Protein AF-A0A6M3MAX3-F1 (afdb_monomer_lite)

Foldseek 3Di:
DDDDLVVLLVLLLVCLVVDPFDKPVVSCVVSVNDPVVSVVVSVVVCVVVQQWDWAFDPPDVVDGIITIGGDD

Secondary structure (DSSP, 8-state):
-PPPHHHHHHHHHHHHHHHSSEEHHHHHHHTTS--HHHHHHHHHHHHHTTSEEEEEEEEETTEEEEEEEE--

Radius of gyration: 12.0 Å; chains: 1; bounding box: 23×27×40 Å

pLDDT: mean 75.98, std 10.25, range [41.78, 88.88]

Organism: NCBI:txid1070528

Sequence (72 aa):
MGRTKEELKKDILKELQEKSPIVLSRLFSMARKPKWNIFEQILSELEDEGKIEIKPHRIRPGSREVWLRIRR

Structure (mmCIF, N/CA/C/O backbone):
data_AF-A0A6M3MAX3-F1
#
_entry.id   AF-A0A6M3MAX3-F1
#
loop_
_atom_site.group_PDB
_atom_site.id
_atom_site.type_symbol
_atom_site.label_atom_id
_atom_site.label_alt_id
_atom_site.label_comp_id
_atom_site.label_asym_id
_atom_site.label_entity_id
_atom_site.label_seq_id
_atom_site.pdbx_PDB_ins_code
_atom_site.Cartn_x
_atom_site.Cartn_y
_atom_site.Cartn_z
_atom_site.occupancy
_atom_site.B_iso_or_equiv
_atom_site.auth_seq_id
_atom_site.auth_comp_id
_atom_site.auth_asym_id
_atom_site.auth_atom_id
_atom_site.pdbx_PDB_model_num
ATOM 1 N N . MET A 1 1 ? 9.693 -13.817 17.650 1.00 41.78 1 MET A N 1
ATOM 2 C CA . MET A 1 1 ? 8.560 -12.866 17.611 1.00 41.78 1 MET A CA 1
ATOM 3 C C . MET A 1 1 ? 8.751 -11.966 16.397 1.00 41.78 1 MET A C 1
ATOM 5 O O . MET A 1 1 ? 9.665 -11.154 16.403 1.00 41.78 1 MET A O 1
ATOM 9 N N . GLY A 1 2 ? 8.025 -12.219 15.305 1.00 49.41 2 GLY A N 1
ATOM 10 C CA . GLY A 1 2 ? 8.153 -11.457 14.054 1.00 49.41 2 GLY A CA 1
ATOM 11 C C . GLY A 1 2 ? 7.230 -10.239 14.051 1.00 49.41 2 GLY A C 1
ATOM 12 O O . GLY A 1 2 ? 6.124 -10.339 14.574 1.00 49.41 2 GLY A O 1
ATOM 13 N N . ARG A 1 3 ? 7.686 -9.113 13.481 1.00 57.50 3 ARG A N 1
ATOM 14 C CA . ARG A 1 3 ? 6.895 -7.877 13.323 1.00 57.50 3 ARG A CA 1
ATOM 15 C C . ARG A 1 3 ? 5.540 -8.177 12.682 1.00 57.50 3 ARG A C 1
ATOM 17 O O . ARG A 1 3 ? 5.477 -8.878 11.670 1.00 57.50 3 ARG A O 1
ATOM 24 N N . THR A 1 4 ? 4.474 -7.654 13.271 1.00 74.56 4 THR A N 1
ATOM 25 C CA . THR A 1 4 ? 3.095 -7.929 12.854 1.00 74.56 4 THR A CA 1
ATOM 26 C C . THR A 1 4 ? 2.759 -7.146 11.582 1.00 74.56 4 THR A C 1
ATOM 28 O O . THR A 1 4 ? 3.235 -6.027 11.390 1.00 74.56 4 THR A O 1
ATOM 31 N N . LYS A 1 5 ? 1.890 -7.700 10.723 1.00 76.06 5 LYS A N 1
ATOM 32 C CA . LYS A 1 5 ? 1.327 -7.036 9.522 1.00 76.06 5 LYS A CA 1
ATOM 33 C C . LYS A 1 5 ? 0.844 -5.603 9.812 1.00 76.06 5 LYS A C 1
ATOM 35 O O . LYS A 1 5 ? 0.958 -4.715 8.973 1.00 76.06 5 LYS A O 1
ATOM 40 N N . GLU A 1 6 ? 0.358 -5.384 11.028 1.00 80.31 6 GLU A N 1
ATOM 41 C CA . GLU A 1 6 ? -0.167 -4.115 11.520 1.00 80.31 6 GLU A CA 1
ATOM 42 C C . GLU A 1 6 ? 0.896 -3.017 11.715 1.00 80.31 6 GLU A C 1
ATOM 44 O O . GLU A 1 6 ? 0.633 -1.860 11.392 1.00 80.31 6 GLU A O 1
ATOM 49 N N . GLU A 1 7 ? 2.111 -3.353 12.172 1.00 81.31 7 GLU A N 1
ATOM 50 C CA . GLU A 1 7 ? 3.215 -2.379 12.254 1.00 81.31 7 GLU A CA 1
ATOM 51 C C . GLU A 1 7 ? 3.614 -1.911 10.855 1.00 81.31 7 GLU A C 1
ATOM 53 O O . GLU A 1 7 ? 3.728 -0.716 10.598 1.00 81.31 7 GLU A O 1
ATOM 58 N N . LEU A 1 8 ? 3.725 -2.860 9.921 1.00 81.19 8 LEU A N 1
ATOM 59 C CA . LEU A 1 8 ? 4.073 -2.568 8.535 1.00 81.19 8 LEU A CA 1
ATOM 60 C C . LEU A 1 8 ? 3.028 -1.655 7.872 1.00 81.19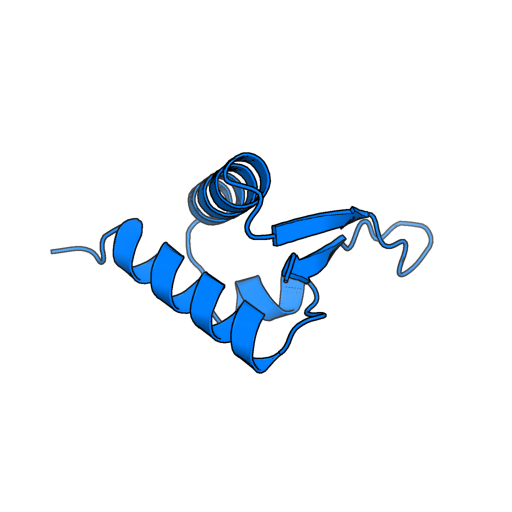 8 LEU A C 1
ATOM 62 O O . LEU A 1 8 ? 3.383 -0.729 7.146 1.00 81.19 8 LEU A O 1
ATOM 66 N N . LYS A 1 9 ? 1.740 -1.887 8.162 1.00 84.44 9 LYS A N 1
ATOM 67 C CA . LYS A 1 9 ? 0.628 -1.039 7.710 1.00 84.44 9 LYS A CA 1
ATOM 68 C C . LYS A 1 9 ? 0.754 0.392 8.237 1.00 84.44 9 LYS A C 1
ATOM 70 O O . LYS A 1 9 ? 0.544 1.331 7.471 1.00 84.44 9 LYS A O 1
ATOM 75 N N . LYS A 1 10 ? 1.140 0.570 9.505 1.00 84.88 10 LYS A N 1
ATOM 76 C CA . LYS A 1 10 ? 1.374 1.897 10.102 1.00 84.88 10 LYS A CA 1
ATOM 77 C C . LYS A 1 10 ? 2.575 2.611 9.479 1.00 84.88 10 LYS A C 1
ATOM 79 O O . LYS A 1 10 ? 2.440 3.781 9.134 1.00 84.88 10 LYS A O 1
ATOM 84 N N . ASP A 1 11 ? 3.701 1.924 9.289 1.00 84.81 11 ASP A N 1
ATOM 85 C CA . ASP A 1 11 ? 4.890 2.490 8.630 1.00 84.81 11 ASP A CA 1
ATOM 86 C C . ASP A 1 11 ? 4.577 2.955 7.198 1.00 84.81 11 ASP A C 1
ATOM 88 O O . ASP A 1 11 ? 4.903 4.078 6.817 1.00 84.81 11 ASP A O 1
ATOM 92 N N . ILE A 1 12 ? 3.882 2.121 6.418 1.00 83.25 12 ILE A N 1
ATOM 93 C CA . ILE A 1 12 ? 3.464 2.448 5.047 1.00 83.25 12 ILE A CA 1
ATOM 94 C C . ILE A 1 12 ? 2.564 3.682 5.021 1.00 83.25 12 ILE A C 1
ATOM 96 O O . ILE A 1 12 ? 2.790 4.590 4.221 1.00 83.25 12 ILE A O 1
ATOM 100 N N . LEU A 1 13 ? 1.555 3.728 5.893 1.00 82.75 13 LEU A N 1
ATOM 101 C CA . LEU A 1 13 ? 0.650 4.871 5.983 1.00 82.75 13 LEU A CA 1
ATOM 102 C C . LEU A 1 13 ? 1.382 6.152 6.365 1.00 82.75 13 LEU A C 1
ATOM 104 O O . LEU A 1 13 ? 1.112 7.197 5.780 1.00 82.75 13 LEU A O 1
ATOM 108 N N . LYS A 1 14 ? 2.314 6.068 7.316 1.00 85.62 14 LYS A N 1
ATOM 109 C CA . LYS A 1 14 ? 3.117 7.209 7.748 1.00 85.62 14 LYS A CA 1
ATOM 110 C C . LYS A 1 14 ? 3.973 7.747 6.602 1.00 85.62 14 LYS A C 1
ATOM 112 O O . LYS A 1 14 ? 3.921 8.938 6.312 1.00 85.62 14 LYS A O 1
ATOM 117 N N . GLU A 1 15 ? 4.677 6.872 5.888 1.00 84.81 15 GLU A N 1
ATOM 118 C CA . GLU A 1 15 ? 5.481 7.273 4.727 1.00 84.81 15 GLU A CA 1
ATOM 119 C C . GLU A 1 15 ? 4.617 7.866 3.608 1.00 84.81 15 GLU A C 1
ATOM 121 O O . GLU A 1 15 ? 4.996 8.863 2.991 1.00 84.81 15 GLU A O 1
ATOM 126 N N . LEU A 1 16 ? 3.435 7.294 3.365 1.00 82.25 16 LEU A N 1
ATOM 127 C CA . LEU A 1 16 ? 2.470 7.853 2.424 1.00 82.25 16 LEU A CA 1
ATOM 128 C C . LEU A 1 16 ? 1.995 9.242 2.867 1.00 82.25 16 LEU A C 1
ATOM 130 O O . LEU A 1 16 ? 1.881 10.127 2.027 1.00 82.25 16 LEU A O 1
ATOM 134 N N . GLN A 1 17 ? 1.754 9.475 4.159 1.00 80.62 17 GLN A N 1
ATOM 135 C CA . GLN A 1 17 ? 1.353 10.788 4.680 1.00 80.62 17 GLN A CA 1
ATOM 136 C C . GLN A 1 17 ? 2.456 11.836 4.554 1.00 80.62 17 GLN A C 1
ATOM 138 O O . GLN A 1 17 ? 2.162 12.974 4.192 1.00 80.62 17 GLN A O 1
ATOM 143 N N . GLU A 1 18 ? 3.710 11.463 4.803 1.00 83.50 18 GLU A N 1
ATOM 144 C CA . GLU A 1 18 ? 4.842 12.392 4.726 1.00 83.50 18 GLU A CA 1
ATOM 145 C C . GLU A 1 18 ? 5.272 12.694 3.284 1.00 83.50 18 GLU A C 1
ATOM 147 O O . GLU A 1 18 ? 5.723 13.802 2.995 1.00 83.50 18 GLU A O 1
ATOM 152 N N . LYS A 1 19 ? 5.145 11.725 2.367 1.00 78.69 19 LYS A N 1
ATOM 153 C CA . LYS A 1 19 ? 5.717 11.813 1.011 1.00 78.69 19 LYS A CA 1
ATOM 154 C C . LYS A 1 19 ? 4.707 11.637 -0.124 1.00 78.69 19 LYS A C 1
ATOM 156 O O . LYS A 1 19 ? 5.130 11.433 -1.257 1.00 78.69 19 LYS A O 1
ATOM 161 N N . SER A 1 20 ? 3.397 11.708 0.130 1.00 74.06 20 SER A N 1
ATOM 162 C CA . SER A 1 20 ? 2.385 11.634 -0.937 1.00 74.06 20 SER A CA 1
ATOM 163 C C . SER A 1 20 ? 2.525 12.816 -1.914 1.00 74.06 20 SER A C 1
ATOM 165 O O . SER A 1 20 ? 2.474 13.965 -1.471 1.00 74.06 20 SER A O 1
ATOM 167 N N . PRO A 1 21 ? 2.603 12.576 -3.239 1.00 74.88 21 PRO A N 1
ATOM 168 C CA . PRO A 1 21 ? 2.562 11.272 -3.909 1.00 74.88 21 PRO A CA 1
ATOM 169 C C . PRO A 1 21 ? 3.918 10.543 -3.888 1.00 74.88 21 PRO A C 1
ATOM 171 O O . PRO A 1 21 ? 4.948 11.112 -4.252 1.00 74.88 21 PRO A O 1
ATOM 174 N N . ILE A 1 22 ? 3.909 9.252 -3.540 1.00 81.06 22 ILE A N 1
ATOM 175 C CA . ILE A 1 22 ? 5.105 8.392 -3.539 1.00 81.06 22 ILE A CA 1
ATOM 176 C C . ILE A 1 22 ? 4.929 7.221 -4.510 1.00 81.06 22 ILE A C 1
ATOM 178 O O . ILE A 1 22 ? 3.832 6.696 -4.705 1.00 81.06 22 ILE A O 1
ATOM 182 N N . VAL A 1 23 ? 6.029 6.802 -5.133 1.00 79.31 23 VAL A N 1
ATOM 183 C CA . VAL A 1 23 ? 6.055 5.637 -6.024 1.00 79.31 23 VAL A CA 1
ATOM 184 C C . VAL A 1 23 ? 6.104 4.351 -5.198 1.00 79.31 23 VAL A C 1
ATOM 186 O O . VAL A 1 23 ? 6.858 4.270 -4.224 1.00 79.31 23 VAL A O 1
ATOM 189 N N . LEU A 1 24 ? 5.344 3.331 -5.608 1.00 78.38 24 LEU A N 1
ATOM 190 C CA . LEU A 1 24 ? 5.277 2.031 -4.930 1.00 78.38 24 LEU A CA 1
ATOM 191 C C . LEU A 1 24 ? 6.657 1.412 -4.676 1.00 7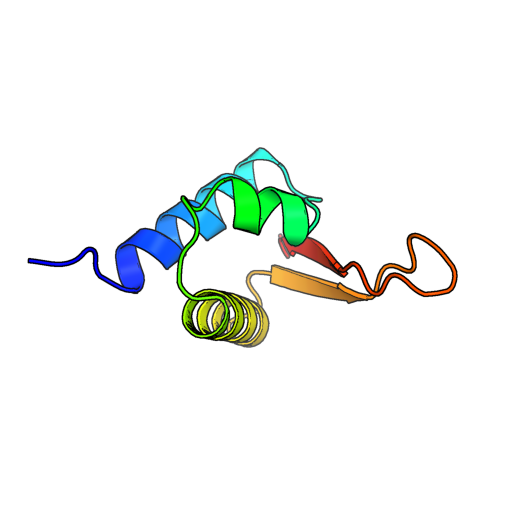8.38 24 LEU A C 1
ATOM 193 O O . LEU A 1 24 ? 6.922 0.933 -3.578 1.00 78.38 24 LEU A O 1
ATOM 197 N N . SER A 1 25 ? 7.540 1.434 -5.674 1.00 76.56 25 SER A N 1
ATOM 198 C CA . SER A 1 25 ? 8.895 0.877 -5.585 1.00 76.56 25 SER A CA 1
ATOM 199 C C . SER A 1 25 ? 9.727 1.543 -4.487 1.00 76.56 25 SER A C 1
ATOM 201 O O . SER A 1 25 ? 10.436 0.871 -3.735 1.00 76.56 25 SER A O 1
ATOM 203 N N . ARG A 1 26 ? 9.591 2.864 -4.339 1.00 79.25 26 ARG A N 1
ATOM 204 C CA . ARG A 1 26 ? 10.262 3.646 -3.299 1.00 79.25 26 ARG A CA 1
ATOM 205 C C . ARG A 1 26 ? 9.710 3.311 -1.918 1.00 79.25 26 ARG A C 1
ATOM 207 O O . ARG A 1 26 ? 10.492 3.069 -1.001 1.00 79.25 26 ARG A O 1
ATOM 214 N N . LEU A 1 27 ? 8.386 3.234 -1.793 1.00 78.94 27 LEU A N 1
ATOM 215 C CA . LEU A 1 27 ? 7.714 2.828 -0.559 1.00 78.94 2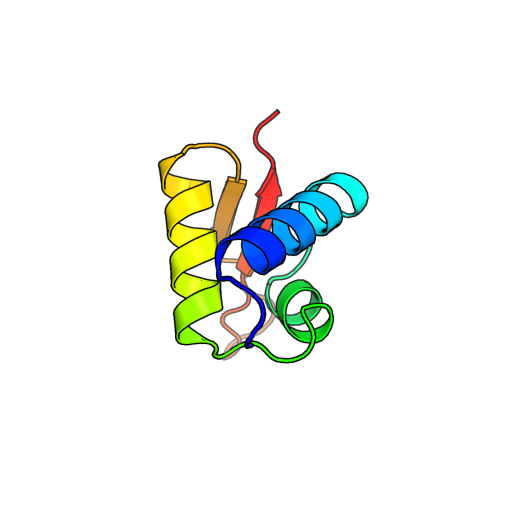7 LEU A CA 1
ATOM 216 C C . LEU A 1 27 ? 8.129 1.400 -0.148 1.00 78.94 27 LEU A C 1
ATOM 218 O O . LEU A 1 27 ? 8.499 1.161 1.001 1.00 78.94 27 LEU A O 1
ATOM 222 N N . PHE A 1 28 ? 8.158 0.465 -1.102 1.00 77.44 28 PHE A N 1
ATOM 223 C CA . PHE A 1 28 ? 8.574 -0.923 -0.887 1.00 77.44 28 PHE A CA 1
ATOM 224 C C . PHE A 1 28 ? 10.038 -1.028 -0.444 1.00 77.44 28 PHE A C 1
ATOM 226 O O . PHE A 1 28 ? 10.363 -1.766 0.490 1.00 77.44 28 PHE A O 1
ATOM 233 N N . SER A 1 29 ? 10.929 -0.254 -1.073 1.00 77.31 29 SER A N 1
ATOM 234 C CA . SER A 1 29 ? 12.342 -0.206 -0.695 1.00 77.31 29 SER A CA 1
ATOM 235 C C . SER A 1 29 ? 12.548 0.336 0.725 1.00 77.31 29 SER A C 1
ATOM 237 O O . SER A 1 29 ? 13.466 -0.113 1.411 1.00 77.31 29 SER A O 1
ATOM 239 N N . MET A 1 30 ? 11.714 1.279 1.180 1.00 70.81 30 MET A N 1
ATOM 240 C CA . MET A 1 30 ? 11.797 1.847 2.533 1.00 70.81 30 MET A CA 1
ATOM 241 C C . MET A 1 30 ? 11.222 0.919 3.610 1.00 70.81 30 MET A C 1
ATOM 243 O O . MET A 1 30 ? 11.755 0.874 4.718 1.00 70.81 30 MET A O 1
ATOM 247 N N . ALA A 1 31 ? 10.224 0.096 3.280 1.00 68.19 31 ALA A N 1
ATOM 248 C CA . ALA A 1 31 ? 9.560 -0.823 4.212 1.00 68.19 31 ALA A CA 1
ATOM 249 C C . ALA A 1 31 ? 10.424 -2.018 4.698 1.00 68.19 31 ALA A C 1
ATOM 251 O O . ALA A 1 31 ? 9.899 -2.978 5.259 1.00 68.19 31 ALA A O 1
ATOM 252 N N . ARG A 1 32 ? 11.756 -1.973 4.517 1.00 68.31 32 ARG A N 1
ATOM 253 C CA . ARG A 1 32 ? 12.734 -3.021 4.887 1.00 68.31 32 ARG A CA 1
ATOM 254 C C . ARG A 1 32 ? 12.471 -4.391 4.242 1.00 68.31 32 ARG A C 1
ATOM 256 O O . ARG A 1 32 ? 12.622 -5.419 4.897 1.00 68.31 32 ARG A O 1
ATOM 263 N N . LYS A 1 33 ? 12.130 -4.409 2.946 1.00 65.12 33 LYS A N 1
ATOM 264 C CA . LYS A 1 33 ? 11.886 -5.630 2.145 1.00 65.12 33 LYS A CA 1
ATOM 265 C C . LYS A 1 33 ? 10.905 -6.615 2.811 1.00 65.12 33 LYS A C 1
ATOM 267 O O . LYS A 1 33 ? 11.258 -7.773 3.057 1.00 65.12 33 LYS A O 1
ATOM 272 N N . PRO A 1 34 ? 9.665 -6.193 3.095 1.00 67.88 34 PRO A N 1
ATOM 273 C CA . PRO A 1 34 ? 8.632 -7.140 3.478 1.00 67.88 34 PRO A CA 1
ATOM 274 C C . PRO A 1 34 ? 8.369 -8.093 2.304 1.00 67.88 34 PRO A C 1
ATOM 276 O O . PRO A 1 34 ? 8.680 -7.782 1.151 1.00 67.88 34 PRO A O 1
ATOM 279 N N . LYS A 1 35 ? 7.787 -9.268 2.570 1.00 76.75 35 LYS A N 1
ATOM 280 C CA . LYS A 1 35 ? 7.309 -10.127 1.476 1.00 76.75 35 LYS A CA 1
ATOM 281 C C . LYS A 1 35 ? 6.342 -9.307 0.616 1.00 76.75 35 LYS A C 1
ATOM 283 O O . LYS A 1 35 ? 5.385 -8.760 1.161 1.00 76.75 35 LYS A O 1
ATOM 288 N N . TRP A 1 36 ? 6.586 -9.246 -0.695 1.00 75.81 36 TRP A N 1
ATOM 289 C CA . TRP A 1 36 ? 5.786 -8.469 -1.652 1.00 75.81 36 TRP A CA 1
ATOM 290 C C . TRP A 1 36 ? 4.281 -8.733 -1.488 1.00 75.81 36 TRP A C 1
ATOM 292 O O . TRP A 1 36 ? 3.516 -7.789 -1.345 1.00 75.81 36 TRP A O 1
ATOM 302 N N . ASN A 1 37 ? 3.880 -9.997 -1.303 1.00 80.31 37 ASN A N 1
ATOM 303 C CA . ASN A 1 37 ? 2.482 -10.372 -1.055 1.00 80.31 37 ASN A CA 1
ATOM 304 C C . ASN A 1 37 ? 1.844 -9.674 0.161 1.00 80.31 37 ASN A C 1
ATOM 306 O O . ASN A 1 37 ? 0.671 -9.325 0.119 1.00 80.31 37 ASN A O 1
ATOM 310 N N . ILE A 1 38 ? 2.584 -9.486 1.260 1.00 79.44 38 ILE A N 1
ATOM 311 C CA . ILE A 1 38 ? 2.055 -8.810 2.461 1.00 79.44 38 ILE A CA 1
ATOM 312 C C . ILE A 1 38 ? 1.873 -7.320 2.169 1.00 79.44 38 ILE A C 1
ATOM 314 O O . ILE A 1 38 ? 0.901 -6.710 2.604 1.00 79.44 38 ILE A O 1
ATOM 318 N N . PHE A 1 39 ? 2.807 -6.746 1.417 1.00 80.19 39 PHE A N 1
ATOM 319 C CA . PHE A 1 39 ? 2.786 -5.348 1.025 1.00 80.19 39 PHE A CA 1
ATOM 320 C C . PHE A 1 39 ? 1.632 -5.040 0.063 1.00 80.19 39 PHE A C 1
ATOM 322 O O . PHE A 1 39 ? 0.897 -4.083 0.287 1.00 80.19 39 PHE A O 1
ATOM 329 N N . GLU A 1 40 ? 1.419 -5.890 -0.945 1.00 81.50 40 GLU A N 1
ATOM 330 C CA . GLU A 1 40 ? 0.272 -5.799 -1.855 1.00 81.50 40 GLU A CA 1
ATOM 331 C C . GLU A 1 40 ? -1.055 -5.932 -1.112 1.00 81.50 40 GLU A C 1
ATOM 333 O O . GLU A 1 40 ? -1.951 -5.124 -1.338 1.00 81.50 40 GLU A O 1
ATOM 338 N N . GLN A 1 41 ? -1.167 -6.883 -0.176 1.00 85.31 41 GLN A N 1
ATOM 339 C CA . GLN A 1 41 ? -2.368 -7.005 0.654 1.00 85.31 41 GLN A CA 1
ATOM 340 C C . GLN A 1 41 ? -2.641 -5.732 1.455 1.00 85.31 41 GLN A C 1
ATOM 342 O O . GLN A 1 41 ? -3.772 -5.266 1.480 1.00 85.31 41 GLN A O 1
ATOM 347 N N . ILE A 1 42 ? -1.618 -5.152 2.090 1.00 86.25 42 ILE A N 1
ATOM 348 C CA . ILE A 1 42 ? -1.786 -3.923 2.870 1.00 86.25 42 ILE A CA 1
ATOM 349 C C . ILE A 1 42 ? -2.226 -2.765 1.975 1.00 86.25 42 ILE A C 1
ATOM 351 O O . ILE A 1 42 ? -3.128 -2.029 2.346 1.00 86.25 42 ILE A O 1
ATOM 355 N N . LEU A 1 43 ? -1.609 -2.584 0.809 1.00 83.19 43 LEU A N 1
ATOM 356 C CA . LEU A 1 43 ? -1.978 -1.495 -0.094 1.00 83.19 43 LEU A CA 1
ATOM 357 C C . LEU A 1 43 ? -3.385 -1.662 -0.658 1.00 83.19 43 LEU A C 1
ATOM 359 O O . LEU A 1 43 ? -4.123 -0.685 -0.706 1.00 83.19 43 LEU A O 1
ATOM 363 N N . SER A 1 44 ? -3.764 -2.891 -1.013 1.00 85.50 44 SER A N 1
ATOM 364 C CA . SER A 1 44 ? -5.125 -3.209 -1.435 1.00 85.50 44 SER A CA 1
ATOM 365 C C . SER A 1 44 ? -6.131 -2.941 -0.316 1.00 85.50 44 SER A C 1
ATOM 367 O O . SER A 1 44 ? -7.159 -2.335 -0.579 1.00 85.50 44 SER A O 1
ATOM 369 N N . GLU A 1 45 ? -5.825 -3.309 0.934 1.00 88.88 45 GLU A N 1
ATOM 370 C CA . GLU A 1 45 ? -6.669 -2.965 2.087 1.00 88.88 45 GLU A CA 1
ATOM 371 C C . GLU A 1 45 ? -6.793 -1.449 2.272 1.00 88.88 45 GLU A C 1
ATOM 373 O O . GLU A 1 45 ? -7.879 -0.946 2.522 1.00 88.88 45 GLU A O 1
ATOM 378 N N . LEU A 1 46 ? -5.695 -0.698 2.154 1.00 86.19 46 LEU A N 1
ATOM 379 C CA . LEU A 1 46 ? -5.719 0.756 2.326 1.00 86.19 46 LEU A CA 1
ATOM 380 C C . LEU A 1 46 ? -6.479 1.470 1.200 1.00 86.19 46 LEU A C 1
ATOM 382 O O . LEU A 1 46 ? -7.040 2.544 1.431 1.00 86.19 46 LEU A O 1
ATOM 386 N N . GLU A 1 47 ? -6.466 0.907 -0.007 1.00 86.44 47 GLU A N 1
ATOM 387 C CA . GLU A 1 47 ? -7.271 1.375 -1.133 1.00 86.44 47 GLU A CA 1
ATOM 388 C C . GLU A 1 47 ? -8.757 1.065 -0.925 1.00 86.44 47 GLU A C 1
ATOM 390 O O . GLU A 1 47 ? -9.588 1.954 -1.108 1.00 86.44 47 GLU A O 1
ATOM 395 N N . ASP A 1 48 ? -9.082 -0.147 -0.468 1.00 86.69 48 ASP A N 1
ATOM 396 C CA . ASP A 1 48 ? -10.451 -0.572 -0.149 1.00 86.69 48 ASP A CA 1
ATOM 397 C C . ASP A 1 48 ? -11.050 0.252 1.008 1.00 86.69 48 ASP A C 1
ATOM 399 O O . ASP A 1 48 ? -12.178 0.734 0.929 1.00 86.69 48 ASP A O 1
ATOM 403 N N . GLU A 1 49 ? -10.240 0.560 2.029 1.00 85.38 49 GLU A N 1
ATOM 404 C CA . GLU A 1 49 ? -10.578 1.502 3.106 1.00 85.38 49 GLU A CA 1
ATOM 405 C C . GLU A 1 49 ? -10.721 2.960 2.615 1.00 85.38 49 GLU A C 1
ATOM 407 O O . GLU A 1 49 ? -11.076 3.848 3.393 1.00 85.38 49 GLU A O 1
ATOM 412 N N . GLY A 1 50 ? -10.398 3.249 1.350 1.00 83.38 50 GLY A N 1
ATOM 413 C CA . GLY A 1 50 ? -10.469 4.583 0.757 1.00 83.38 50 GLY A CA 1
ATOM 414 C C . GLY A 1 50 ? -9.421 5.569 1.280 1.00 83.38 50 GLY A C 1
ATOM 415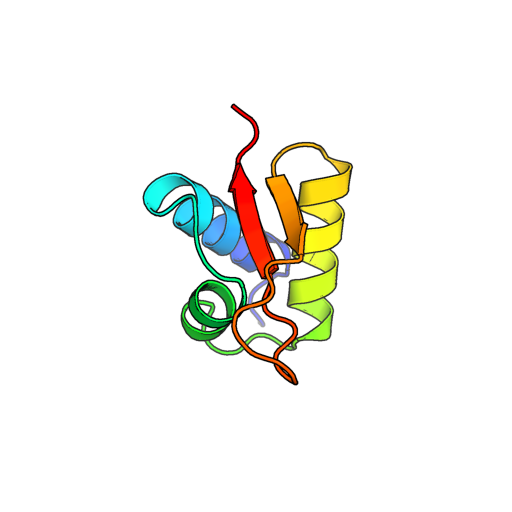 O O . GLY A 1 50 ? -9.537 6.766 1.017 1.00 83.38 50 GLY A O 1
ATOM 416 N N . LYS A 1 51 ? -8.401 5.094 2.010 1.00 84.75 51 LYS A N 1
ATOM 417 C CA . LYS A 1 51 ? -7.317 5.922 2.573 1.00 84.75 51 LYS A CA 1
ATOM 418 C C . LYS A 1 51 ? -6.321 6.351 1.507 1.00 84.75 51 LYS A C 1
ATOM 420 O O . LYS A 1 51 ? -5.784 7.460 1.554 1.00 84.75 51 LYS A O 1
ATOM 425 N N . ILE A 1 52 ? -6.048 5.457 0.563 1.00 85.44 52 ILE A N 1
ATOM 426 C CA . ILE A 1 52 ? -5.128 5.700 -0.546 1.00 85.44 52 ILE A CA 1
ATOM 427 C C . ILE A 1 52 ? -5.829 5.401 -1.861 1.00 85.44 52 ILE A C 1
ATOM 429 O O . ILE A 1 52 ? -6.826 4.695 -1.907 1.00 85.44 52 ILE A O 1
ATOM 433 N N . GLU A 1 53 ? -5.289 5.936 -2.940 1.00 84.00 53 GLU A N 1
ATOM 434 C CA . GLU A 1 53 ? -5.712 5.599 -4.285 1.00 84.00 53 GLU A CA 1
ATOM 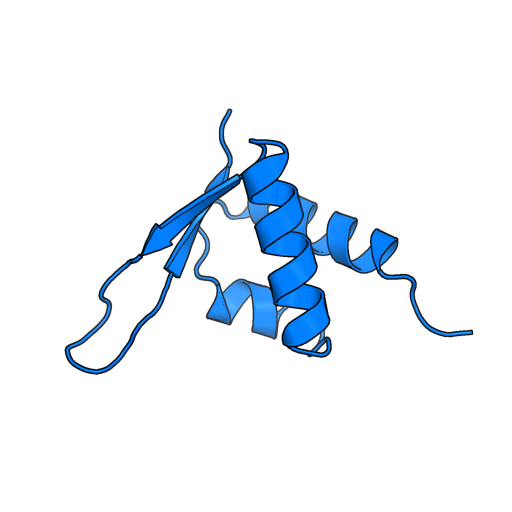435 C C . GLU A 1 53 ? -4.480 5.212 -5.098 1.00 84.00 53 GLU A C 1
ATOM 437 O O . GLU A 1 53 ? -3.493 5.963 -5.149 1.00 84.00 53 GLU A O 1
ATOM 442 N N . ILE A 1 54 ? -4.531 4.031 -5.716 1.00 80.25 54 ILE A N 1
ATOM 443 C CA . ILE A 1 54 ? -3.431 3.485 -6.499 1.00 80.25 54 ILE A CA 1
ATOM 444 C C . ILE A 1 54 ? -3.686 3.830 -7.961 1.00 80.25 54 ILE A C 1
ATOM 446 O O . ILE A 1 54 ? -4.545 3.257 -8.629 1.00 80.25 54 ILE A O 1
ATOM 450 N N . LYS A 1 55 ? -2.917 4.781 -8.498 1.00 78.88 55 LYS A N 1
ATOM 451 C CA . LYS A 1 55 ? -2.993 5.110 -9.923 1.00 78.88 55 LYS A CA 1
ATOM 452 C C . LYS A 1 55 ? -1.893 4.397 -10.702 1.00 78.88 55 LYS A C 1
ATOM 454 O O . LYS A 1 55 ? -0.712 4.589 -10.387 1.00 78.88 55 LYS A O 1
ATOM 459 N N . PRO A 1 56 ? -2.232 3.637 -11.761 1.00 71.56 56 PRO A N 1
ATOM 460 C CA . PRO A 1 56 ? -1.228 3.108 -12.673 1.00 71.56 56 PRO A CA 1
ATOM 461 C C . PRO A 1 56 ? -0.497 4.277 -13.335 1.00 71.56 56 PRO A C 1
ATOM 463 O O . PRO A 1 56 ? -1.113 5.115 -13.994 1.00 71.56 56 PRO A O 1
ATOM 466 N N . HIS A 1 57 ? 0.821 4.346 -13.152 1.00 69.94 57 HIS A N 1
ATOM 467 C CA . HIS A 1 57 ? 1.646 5.402 -13.716 1.00 69.94 57 HIS A CA 1
ATOM 468 C C . HIS A 1 57 ? 2.678 4.785 -14.663 1.00 69.94 57 HIS A C 1
ATOM 470 O O . HIS A 1 57 ? 3.616 4.101 -14.265 1.00 69.94 57 HIS A O 1
ATOM 476 N N . ARG A 1 58 ? 2.498 5.001 -15.968 1.00 61.06 58 ARG A N 1
ATOM 477 C CA . ARG A 1 58 ? 3.454 4.522 -16.973 1.00 61.06 58 ARG A CA 1
ATOM 478 C C . ARG A 1 58 ? 4.728 5.356 -16.897 1.00 61.06 58 ARG A C 1
ATOM 480 O O . ARG A 1 58 ? 4.749 6.475 -17.393 1.00 61.06 58 ARG A O 1
ATOM 487 N N . ILE A 1 59 ? 5.786 4.789 -16.322 1.00 63.34 59 ILE A N 1
ATOM 488 C CA . ILE A 1 59 ? 7.079 5.479 -16.201 1.00 63.34 59 ILE A CA 1
ATOM 489 C C . ILE A 1 59 ? 7.943 5.266 -17.449 1.00 63.34 59 ILE A C 1
ATOM 491 O O . ILE A 1 59 ? 8.650 6.189 -17.841 1.00 63.34 59 ILE A O 1
ATOM 495 N N . ARG A 1 60 ? 7.839 4.108 -18.132 1.00 48.84 60 ARG A N 1
ATOM 496 C CA . ARG A 1 60 ? 8.420 3.816 -19.469 1.00 48.84 60 ARG A CA 1
ATOM 497 C C . ARG A 1 60 ? 7.654 2.679 -20.179 1.00 48.84 60 ARG A C 1
ATOM 499 O O . ARG A 1 60 ? 7.007 1.890 -19.486 1.00 48.84 60 ARG A O 1
ATOM 506 N N . PRO A 1 61 ? 7.729 2.527 -21.521 1.00 51.09 61 PRO A N 1
ATOM 507 C CA . PRO A 1 61 ? 7.221 1.335 -22.211 1.00 51.09 61 PRO A CA 1
ATOM 508 C C . PRO A 1 61 ? 7.955 0.086 -21.688 1.00 51.09 61 PRO A C 1
ATOM 510 O O . PRO A 1 61 ? 9.149 -0.073 -21.908 1.00 51.09 61 PRO A O 1
ATOM 513 N N . GLY A 1 62 ? 7.250 -0.748 -20.915 1.00 64.50 62 GLY A N 1
ATOM 514 C CA . GLY A 1 62 ? 7.797 -1.934 -20.236 1.00 64.50 62 GLY A CA 1
ATOM 515 C C . GLY A 1 62 ? 7.857 -1.846 -18.704 1.00 64.50 62 GLY A C 1
ATOM 516 O O . GLY A 1 62 ? 7.989 -2.878 -18.057 1.00 64.50 62 GLY A O 1
ATOM 517 N N . SER A 1 63 ? 7.687 -0.658 -18.107 1.00 61.06 63 SER A N 1
ATOM 518 C CA . SER A 1 63 ? 7.665 -0.487 -16.647 1.00 61.06 63 SER A CA 1
ATOM 519 C C . SER A 1 63 ? 6.268 -0.092 -16.159 1.00 61.06 63 SER A C 1
ATOM 521 O O . SER A 1 63 ? 5.780 1.008 -16.441 1.00 61.06 63 SER A O 1
ATOM 523 N N . ARG A 1 64 ? 5.608 -1.016 -15.446 1.00 61.56 64 ARG A N 1
ATOM 524 C CA . ARG A 1 64 ? 4.352 -0.783 -14.716 1.00 61.56 64 ARG A CA 1
ATOM 525 C C . ARG A 1 64 ? 4.694 -0.303 -13.308 1.00 61.56 64 ARG A C 1
ATOM 527 O O . ARG A 1 64 ? 4.689 -1.088 -12.368 1.00 61.56 64 ARG A O 1
ATOM 534 N N . GLU A 1 65 ? 5.024 0.973 -13.174 1.00 69.19 65 GLU A N 1
ATOM 53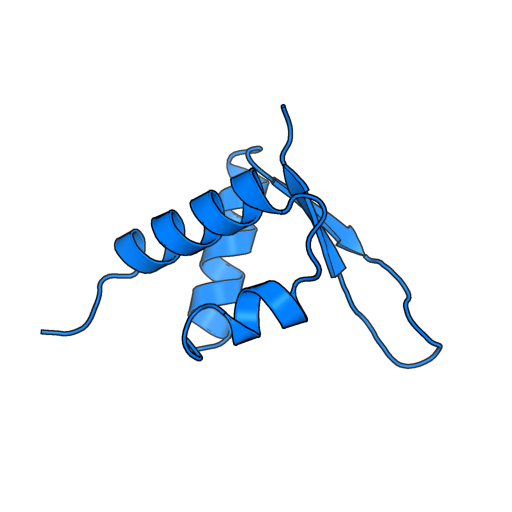5 C CA . GLU A 1 65 ? 5.083 1.597 -11.854 1.00 69.19 65 GLU A CA 1
ATOM 536 C C . GLU A 1 65 ? 3.711 2.181 -11.490 1.00 69.19 65 GLU A C 1
ATOM 538 O O . GLU A 1 65 ? 2.822 2.371 -12.322 1.00 69.19 65 GLU A O 1
ATOM 543 N N . VAL A 1 66 ? 3.503 2.414 -10.205 1.00 77.62 66 VAL A N 1
ATOM 544 C CA . VAL A 1 66 ? 2.222 2.857 -9.650 1.00 77.62 66 VAL A CA 1
ATOM 545 C C . VAL A 1 66 ? 2.498 3.997 -8.686 1.00 77.62 66 VAL A C 1
ATOM 547 O O . VAL A 1 66 ? 3.439 3.938 -7.887 1.00 77.62 66 VAL A O 1
ATOM 550 N N . TRP A 1 67 ? 1.704 5.058 -8.807 1.00 84.06 67 TRP A N 1
ATOM 551 C CA . TRP A 1 67 ? 1.720 6.180 -7.879 1.00 84.06 67 TRP A CA 1
ATOM 552 C C . TRP A 1 67 ? 0.664 5.954 -6.814 1.00 84.06 67 TRP A C 1
ATOM 554 O O . TRP A 1 67 ? -0.494 5.671 -7.121 1.00 84.06 67 TRP A O 1
ATOM 564 N N . LEU A 1 68 ? 1.081 6.114 -5.566 1.00 83.50 68 LEU A N 1
ATOM 565 C CA . LEU A 1 68 ? 0.210 6.048 -4.410 1.00 83.50 68 LEU A CA 1
ATOM 566 C C . LEU A 1 68 ? -0.082 7.484 -3.976 1.00 83.50 68 LEU A C 1
ATOM 568 O O . LEU A 1 68 ? 0.840 8.234 -3.636 1.00 83.50 68 LEU A O 1
ATOM 572 N N . ARG A 1 69 ? -1.358 7.877 -4.010 1.00 78.75 69 ARG A N 1
ATOM 573 C CA . ARG A 1 69 ? -1.824 9.151 -3.443 1.00 78.75 69 ARG A CA 1
ATOM 574 C C . ARG A 1 69 ? -2.713 8.884 -2.239 1.00 78.75 69 ARG A C 1
ATOM 576 O O . ARG A 1 69 ? -3.502 7.950 -2.273 1.00 78.75 69 ARG A O 1
ATOM 583 N N . ILE A 1 70 ? -2.620 9.702 -1.197 1.00 79.69 70 ILE A N 1
ATOM 584 C CA . ILE A 1 70 ? -3.597 9.667 -0.100 1.00 79.69 70 ILE A CA 1
ATOM 585 C C . ILE A 1 70 ? -4.848 10.452 -0.498 1.00 79.69 70 ILE A C 1
ATOM 587 O O . ILE A 1 70 ? -4.745 11.545 -1.062 1.00 79.69 70 ILE A O 1
ATOM 591 N N . ARG A 1 71 ? -6.024 9.899 -0.187 1.00 66.81 71 ARG A N 1
ATOM 592 C CA . ARG A 1 71 ? -7.310 10.596 -0.290 1.00 66.81 71 ARG A CA 1
ATOM 593 C C . ARG A 1 71 ? -7.464 11.438 0.985 1.00 66.81 71 ARG A C 1
ATOM 595 O O . ARG A 1 71 ? -7.572 10.877 2.070 1.00 66.81 71 ARG A O 1
ATOM 602 N N . ARG A 1 72 ? -7.333 12.763 0.872 1.00 58.34 72 ARG A N 1
ATOM 603 C CA . ARG A 1 72 ? -7.654 13.693 1.970 1.00 58.34 72 ARG A CA 1
ATOM 604 C C . ARG A 1 72 ? -9.157 13.887 2.076 1.00 58.34 72 ARG A C 1
ATOM 606 O O . ARG A 1 72 ? -9.805 13.873 1.005 1.00 58.34 72 ARG A O 1
#